Protein AF-A0A367M2D8-F1 (afdb_monomer_lite)

pLDDT: mean 78.88, std 11.33, range [46.47, 92.0]

Organism: Pseudomonas aeruginosa (NCBI:txid287)

Secondary structure (DSSP, 8-state):
-HHHHHHHT---SHHHHHHHHHHHHHHHHHHHHHHHHHHHTTPPP----HHHHHHHHHHHHHHHHHHHHHHHHHHHHHHHTT--HHHHHHHHHH--

Sequence (96 aa):
MEFFAAFSLFSLGLYSALGIAALIALYLTSYGARCADSWLKGQPMPTDRVKPHIAIAALLGLIAGSFVQGIIEENAECNARGQNLPTCLFERLQQQ

Structure (mmCIF, N/CA/C/O backbone):
data_AF-A0A367M2D8-F1
#
_entry.id   AF-A0A367M2D8-F1
#
loop_
_atom_site.group_PDB
_atom_site.id
_atom_site.type_symbol
_atom_site.label_atom_id
_atom_site.label_alt_id
_atom_site.label_comp_id
_atom_site.label_asym_id
_atom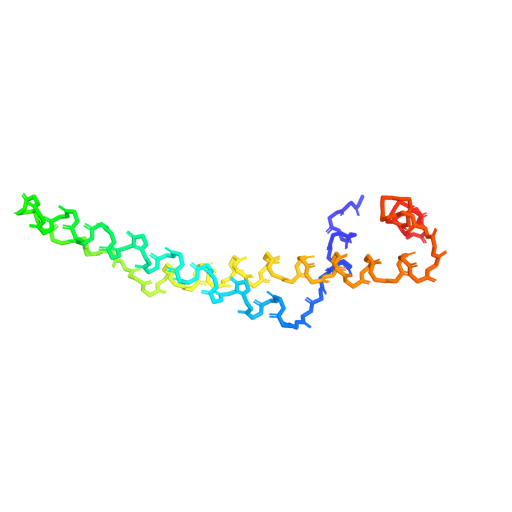_site.label_entity_id
_atom_site.label_seq_id
_atom_site.pdbx_PDB_ins_code
_atom_site.Cartn_x
_atom_site.Cartn_y
_atom_site.Cartn_z
_atom_site.occupancy
_atom_site.B_iso_or_equiv
_at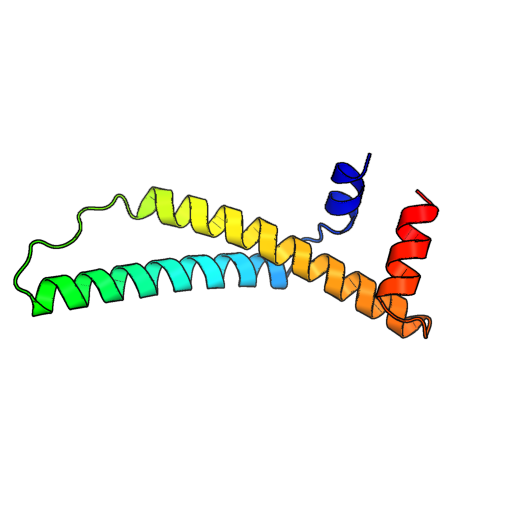om_site.auth_seq_id
_atom_site.auth_comp_id
_atom_site.auth_asym_id
_atom_site.auth_atom_id
_atom_site.pdbx_PDB_model_num
ATOM 1 N N . MET A 1 1 ? 0.652 10.043 25.902 1.00 46.47 1 MET A N 1
ATOM 2 C CA . MET A 1 1 ? 1.098 8.678 25.551 1.00 46.47 1 MET A CA 1
ATOM 3 C C . MET A 1 1 ? 0.237 8.162 24.393 1.00 46.47 1 MET A C 1
ATOM 5 O O . MET A 1 1 ? -0.300 7.073 24.456 1.00 46.47 1 MET A O 1
ATOM 9 N N . GLU A 1 2 ? 0.123 8.945 23.314 1.00 51.31 2 GLU A N 1
ATOM 10 C CA . GLU A 1 2 ? -0.829 8.704 22.207 1.00 51.31 2 GLU A CA 1
ATOM 11 C C . GLU A 1 2 ? -0.364 7.597 21.242 1.00 51.31 2 GLU A C 1
ATOM 13 O O . GLU A 1 2 ? -1.155 6.972 20.545 1.00 51.31 2 GLU A O 1
ATOM 18 N N . PHE A 1 3 ? 0.948 7.344 21.194 1.00 51.38 3 PHE A N 1
ATOM 19 C CA . PHE A 1 3 ? 1.557 6.443 20.212 1.00 51.38 3 PHE A CA 1
ATOM 20 C C . PHE A 1 3 ? 1.192 4.970 20.448 1.00 51.38 3 PHE A C 1
ATOM 22 O O . PHE A 1 3 ? 1.067 4.211 19.495 1.00 51.38 3 PHE A O 1
ATOM 29 N N . PHE A 1 4 ? 0.980 4.566 21.706 1.00 53.38 4 PHE A N 1
ATOM 30 C CA . PHE A 1 4 ? 0.561 3.202 22.047 1.00 53.38 4 PHE A CA 1
ATOM 31 C C . PHE A 1 4 ? -0.932 2.963 21.807 1.00 53.38 4 PHE A C 1
ATOM 33 O O . PHE A 1 4 ? -1.319 1.843 21.485 1.00 53.38 4 PHE A O 1
ATOM 40 N N . ALA A 1 5 ? -1.758 4.010 21.878 1.00 52.22 5 ALA A N 1
ATOM 41 C CA . ALA A 1 5 ? -3.185 3.904 21.597 1.00 52.22 5 ALA A CA 1
ATOM 42 C C . ALA A 1 5 ? -3.441 3.546 20.122 1.00 52.22 5 ALA A C 1
ATOM 44 O O . ALA A 1 5 ? -4.279 2.700 19.816 1.00 52.22 5 ALA A O 1
ATOM 45 N N . ALA A 1 6 ? -2.630 4.093 19.210 1.00 54.19 6 ALA A N 1
ATOM 46 C CA . ALA A 1 6 ? -2.649 3.743 17.791 1.00 54.19 6 ALA A CA 1
ATOM 47 C C . ALA A 1 6 ? -2.294 2.265 17.531 1.00 54.19 6 ALA A C 1
ATOM 49 O O . ALA A 1 6 ? -2.862 1.648 16.635 1.00 54.19 6 ALA A O 1
ATOM 50 N N . PHE A 1 7 ? -1.407 1.668 18.337 1.00 58.50 7 PHE A N 1
ATOM 51 C CA . PHE A 1 7 ? -1.097 0.236 18.242 1.00 58.50 7 PHE A CA 1
ATOM 52 C C . PHE A 1 7 ? -2.230 -0.667 18.752 1.00 58.50 7 PHE A C 1
ATOM 54 O O . PHE A 1 7 ? -2.267 -1.833 18.373 1.00 58.50 7 PHE A O 1
ATOM 61 N N . SER A 1 8 ? -3.173 -0.159 19.557 1.00 56.72 8 SER A N 1
ATOM 62 C CA . SER A 1 8 ? -4.344 -0.948 19.985 1.00 56.72 8 SER A CA 1
ATOM 63 C C . SER A 1 8 ? -5.334 -1.213 18.843 1.00 56.72 8 SER A C 1
ATOM 65 O O . SER A 1 8 ? -6.052 -2.205 18.869 1.00 56.72 8 SER A O 1
ATOM 67 N N . LEU A 1 9 ? -5.311 -0.362 17.811 1.00 62.66 9 LEU A N 1
ATOM 68 C CA . LEU A 1 9 ? -6.064 -0.506 16.560 1.00 62.66 9 LEU A CA 1
ATOM 69 C C . LEU A 1 9 ? -5.340 -1.405 15.548 1.00 62.66 9 LEU A C 1
ATOM 71 O O . LEU A 1 9 ? -5.749 -1.502 14.394 1.00 62.66 9 LEU A O 1
ATOM 75 N N . PHE A 1 10 ? -4.218 -2.017 15.921 1.00 66.62 10 PHE A N 1
ATOM 76 C CA . PHE A 1 10 ? -3.472 -2.863 15.007 1.00 66.62 10 PHE A CA 1
ATOM 77 C C . PHE A 1 10 ? -4.070 -4.270 15.014 1.00 66.62 10 PHE A C 1
ATOM 79 O O . PHE A 1 10 ? -3.780 -5.074 15.898 1.00 66.62 10 PHE A O 1
ATOM 86 N N . SER A 1 11 ? -4.894 -4.569 14.011 1.00 75.50 11 SER A N 1
ATOM 87 C CA . SER A 1 11 ? -5.479 -5.898 13.825 1.00 75.50 11 SER A CA 1
ATOM 88 C C . SER A 1 11 ? -4.917 -6.552 12.567 1.00 75.50 11 SER A C 1
ATOM 90 O O . SER A 1 11 ? -4.833 -5.931 11.507 1.00 75.50 11 SER A O 1
ATOM 92 N N . LEU A 1 12 ? -4.480 -7.806 12.687 1.00 73.88 12 LEU A N 1
ATOM 93 C CA . LEU A 1 12 ? -3.969 -8.589 11.563 1.00 73.88 12 LEU A CA 1
ATOM 94 C C . LEU A 1 12 ? -5.107 -9.392 10.934 1.00 73.88 12 LEU A C 1
ATOM 96 O O . LEU A 1 12 ? -5.862 -10.081 11.615 1.00 73.88 12 LEU A O 1
ATOM 100 N N . GLY A 1 13 ? -5.195 -9.365 9.611 1.00 77.62 13 GLY A N 1
ATOM 101 C CA . GLY A 1 13 ? -6.194 -10.131 8.865 1.00 77.62 13 GLY A CA 1
ATOM 102 C C . GLY A 1 13 ? -6.311 -9.698 7.410 1.00 77.62 13 GLY A C 1
ATOM 103 O O . GLY A 1 13 ? -5.321 -9.297 6.793 1.00 77.62 13 GLY A O 1
ATOM 104 N N . LEU A 1 14 ? -7.504 -9.828 6.823 1.00 81.56 14 LEU A N 1
ATOM 105 C CA . LEU A 1 14 ? -7.680 -9.725 5.370 1.00 81.56 14 LEU A CA 1
ATOM 106 C C . LEU A 1 14 ? -7.196 -8.378 4.811 1.00 81.56 14 LEU A C 1
ATOM 108 O O . LEU A 1 14 ? -6.541 -8.346 3.770 1.00 81.56 14 LEU A O 1
ATOM 112 N N . TYR A 1 15 ? -7.453 -7.277 5.518 1.00 81.62 15 TYR A N 1
ATOM 113 C 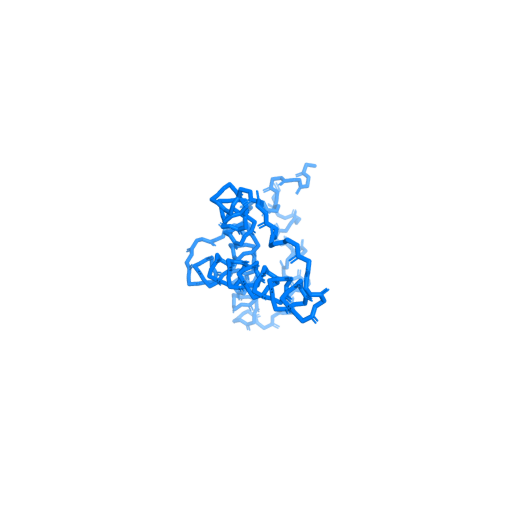CA . TYR A 1 15 ? -7.066 -5.941 5.062 1.00 81.62 15 TYR A CA 1
ATOM 114 C C . TYR A 1 15 ? -5.556 -5.702 5.148 1.00 81.62 15 TYR A C 1
ATOM 116 O O . TYR A 1 15 ? -5.017 -5.002 4.295 1.00 81.62 15 TYR A O 1
ATOM 124 N N . SER A 1 16 ? -4.844 -6.340 6.084 1.00 81.75 16 SER A N 1
ATOM 125 C CA . SER A 1 16 ? -3.371 -6.327 6.104 1.00 81.75 16 SER A CA 1
ATOM 126 C C . SER A 1 16 ? -2.764 -7.030 4.880 1.00 81.75 16 SER A C 1
ATOM 128 O O . SER A 1 16 ? -1.866 -6.488 4.234 1.00 81.75 16 SER A O 1
ATOM 130 N N . ALA A 1 17 ? -3.315 -8.185 4.482 1.00 83.69 17 ALA A N 1
ATOM 131 C CA . ALA A 1 17 ? -2.882 -8.908 3.285 1.00 83.69 17 ALA A CA 1
ATOM 132 C C . ALA A 1 17 ? -3.206 -8.130 1.998 1.00 83.69 17 ALA A C 1
ATOM 134 O O . ALA A 1 17 ? -2.368 -8.030 1.099 1.00 83.69 17 ALA A O 1
ATOM 135 N N . LEU A 1 18 ? -4.397 -7.527 1.930 1.00 89.06 18 LEU A N 1
ATOM 136 C CA . LEU A 1 18 ? -4.788 -6.645 0.830 1.00 89.06 18 LEU A CA 1
ATOM 137 C C . LEU A 1 18 ? -3.919 -5.386 0.771 1.00 89.06 18 LEU A C 1
ATOM 139 O O . LEU A 1 18 ? -3.534 -4.976 -0.319 1.00 89.06 18 LEU A O 1
ATOM 143 N N . GLY A 1 19 ? -3.559 -4.805 1.917 1.00 85.44 19 GLY A N 1
ATOM 144 C CA . GLY A 1 19 ? -2.668 -3.650 2.004 1.00 85.44 19 GLY A CA 1
ATOM 145 C C . GLY A 1 19 ? -1.283 -3.947 1.434 1.00 85.44 19 GLY A C 1
ATOM 146 O O . GLY A 1 19 ? -0.780 -3.181 0.611 1.00 85.44 19 GLY A O 1
ATOM 147 N N . ILE A 1 20 ? -0.696 -5.098 1.788 1.00 88.88 20 ILE A N 1
ATOM 148 C CA . ILE A 1 20 ? 0.557 -5.589 1.190 1.00 88.88 20 ILE A CA 1
ATOM 149 C C . ILE A 1 20 ? 0.410 -5.720 -0.327 1.00 88.88 20 ILE A C 1
ATOM 151 O O . ILE 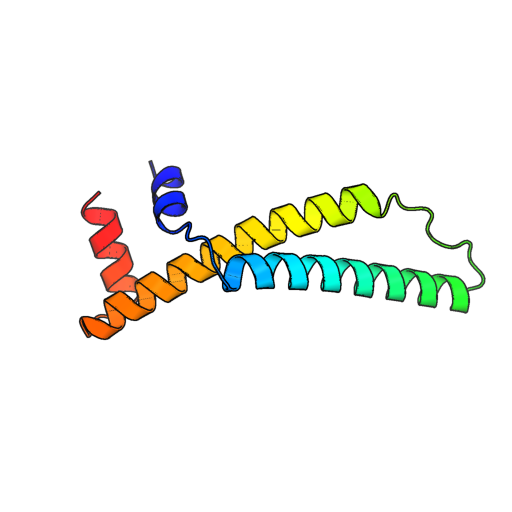A 1 20 ? 1.203 -5.152 -1.081 1.00 88.88 20 ILE A O 1
ATOM 155 N N . ALA A 1 21 ? -0.603 -6.462 -0.780 1.00 89.50 21 ALA A N 1
ATOM 156 C CA . ALA A 1 21 ? -0.805 -6.737 -2.197 1.00 89.50 21 ALA A CA 1
ATOM 157 C C . ALA A 1 21 ? -1.013 -5.447 -3.006 1.00 89.50 21 ALA A C 1
ATOM 159 O O . ALA A 1 21 ? -0.405 -5.285 -4.063 1.00 89.50 21 ALA A O 1
ATOM 160 N N . ALA A 1 22 ? -1.808 -4.507 -2.489 1.00 90.75 22 ALA A N 1
ATOM 161 C CA . ALA A 1 22 ? -2.093 -3.229 -3.129 1.00 90.75 22 ALA A CA 1
ATOM 162 C C . ALA A 1 22 ? -0.832 -2.373 -3.290 1.00 90.75 22 ALA A C 1
ATOM 164 O O . ALA A 1 22 ? -0.586 -1.842 -4.371 1.00 90.75 22 ALA A O 1
ATOM 165 N N . LEU A 1 23 ? -0.003 -2.267 -2.250 1.00 89.44 23 LEU A N 1
ATOM 166 C CA . LEU A 1 23 ? 1.216 -1.453 -2.284 1.00 89.44 23 LEU A CA 1
ATOM 167 C C . LEU A 1 23 ? 2.290 -2.070 -3.185 1.00 89.44 23 LEU A C 1
ATOM 169 O O . LEU A 1 23 ? 2.953 -1.348 -3.933 1.00 89.44 23 LEU A O 1
ATOM 173 N N . ILE A 1 24 ? 2.425 -3.399 -3.183 1.00 90.25 24 ILE A N 1
ATOM 174 C CA . ILE A 1 24 ? 3.299 -4.099 -4.131 1.00 90.25 24 ILE A CA 1
ATOM 175 C C . ILE A 1 24 ? 2.803 -3.888 -5.567 1.00 90.25 24 ILE A C 1
ATOM 177 O O . ILE A 1 24 ? 3.599 -3.546 -6.442 1.00 90.25 24 ILE A O 1
ATOM 181 N N . ALA A 1 25 ? 1.501 -4.052 -5.819 1.00 91.56 25 ALA A N 1
ATOM 182 C CA . ALA A 1 25 ? 0.916 -3.861 -7.144 1.00 91.56 25 ALA A CA 1
ATOM 183 C C . ALA A 1 25 ? 1.077 -2.416 -7.638 1.00 91.56 25 ALA A C 1
ATOM 185 O O . ALA A 1 25 ? 1.452 -2.201 -8.792 1.00 91.56 25 ALA A O 1
ATOM 186 N N . LEU A 1 26 ? 0.870 -1.427 -6.764 1.00 92.00 26 LEU A N 1
ATOM 187 C CA . LEU A 1 26 ? 1.099 -0.011 -7.052 1.00 92.00 26 LEU A CA 1
ATOM 188 C C . LEU A 1 26 ? 2.559 0.235 -7.452 1.00 92.00 26 LEU A C 1
ATOM 190 O O . LEU A 1 26 ? 2.823 0.860 -8.481 1.00 92.00 26 LEU A O 1
ATOM 194 N N . TYR A 1 27 ? 3.508 -0.301 -6.678 1.00 89.88 27 TYR A N 1
ATOM 195 C CA . TYR A 1 27 ? 4.929 -0.187 -6.989 1.00 89.88 27 TYR A CA 1
ATOM 196 C C . TYR A 1 27 ? 5.257 -0.810 -8.352 1.00 89.88 27 TYR A C 1
ATOM 198 O O . TYR A 1 27 ? 5.845 -0.138 -9.200 1.00 89.88 27 TYR A O 1
ATOM 206 N N . LEU A 1 28 ? 4.825 -2.048 -8.607 1.00 89.56 28 LEU A N 1
ATOM 207 C CA . LEU A 1 28 ? 5.075 -2.734 -9.878 1.00 89.56 28 LEU A CA 1
ATOM 208 C C . LEU A 1 28 ? 4.445 -2.006 -11.068 1.00 89.56 28 LEU A C 1
ATOM 210 O O . LEU A 1 28 ? 5.083 -1.885 -12.110 1.00 89.56 28 LEU A O 1
ATOM 214 N N . THR A 1 29 ? 3.237 -1.466 -10.903 1.00 91.75 29 THR A N 1
ATOM 215 C CA . THR A 1 29 ? 2.563 -0.673 -11.941 1.00 91.75 29 THR A CA 1
ATOM 216 C C . THR A 1 29 ? 3.344 0.607 -12.232 1.00 91.75 29 THR A C 1
ATOM 218 O O . THR A 1 29 ? 3.578 0.939 -13.392 1.00 91.75 29 THR A O 1
ATOM 221 N N . SER A 1 30 ? 3.824 1.298 -11.193 1.00 89.06 30 SER A N 1
ATOM 222 C CA . SER A 1 30 ? 4.639 2.508 -11.349 1.00 89.06 30 SER A CA 1
ATOM 223 C C . SER A 1 30 ? 5.990 2.223 -12.016 1.00 89.06 30 SER A C 1
ATOM 225 O O . SER A 1 30 ? 6.428 2.980 -12.883 1.00 89.06 30 SER A O 1
ATOM 227 N N . TYR A 1 31 ? 6.628 1.102 -11.669 1.00 87.38 31 TYR A N 1
ATOM 228 C CA . TYR A 1 31 ? 7.873 0.661 -12.287 1.00 87.38 31 TYR A CA 1
ATOM 229 C C . TYR A 1 31 ? 7.652 0.272 -13.753 1.00 87.38 31 TYR A C 1
ATOM 231 O O . TYR A 1 31 ? 8.388 0.724 -14.625 1.00 87.38 31 TYR A O 1
ATOM 239 N N . GLY A 1 32 ? 6.584 -0.477 -14.045 1.00 87.88 32 GLY A N 1
ATOM 240 C CA . GLY A 1 32 ? 6.171 -0.813 -15.407 1.00 87.88 32 GLY A CA 1
ATOM 241 C C . GLY A 1 32 ? 5.906 0.427 -16.261 1.00 87.88 32 GLY A C 1
ATOM 242 O O . GLY A 1 32 ? 6.385 0.498 -17.390 1.00 87.88 32 GLY A O 1
ATOM 243 N N . ALA A 1 33 ? 5.235 1.442 -15.706 1.00 89.25 33 ALA A N 1
ATOM 244 C CA . ALA A 1 33 ? 5.010 2.717 -16.384 1.00 89.25 33 ALA A CA 1
ATOM 245 C C . ALA A 1 33 ? 6.327 3.447 -16.708 1.00 89.25 33 ALA A C 1
ATOM 247 O O . ALA A 1 33 ? 6.483 3.961 -17.813 1.00 89.25 33 ALA A O 1
ATOM 248 N N . ARG A 1 34 ? 7.308 3.443 -15.792 1.00 86.44 34 ARG A N 1
ATOM 249 C CA . ARG A 1 34 ? 8.650 4.010 -16.041 1.00 86.44 34 ARG A CA 1
ATOM 250 C C . ARG A 1 34 ? 9.435 3.223 -17.093 1.00 86.44 34 ARG A C 1
ATOM 252 O O . ARG A 1 34 ? 10.137 3.816 -17.911 1.00 86.44 34 ARG A O 1
ATOM 259 N N . CYS A 1 35 ? 9.312 1.899 -17.106 1.00 85.44 35 CYS A N 1
ATOM 260 C CA . CYS A 1 35 ? 9.902 1.058 -18.147 1.00 85.44 35 CYS A CA 1
ATOM 261 C C . CYS A 1 35 ? 9.270 1.325 -19.520 1.00 85.44 35 CYS A C 1
ATOM 263 O O . CYS A 1 35 ? 9.989 1.440 -20.507 1.00 85.44 35 CYS A O 1
ATOM 265 N N . ALA A 1 36 ? 7.947 1.480 -19.590 1.00 88.38 36 ALA A N 1
ATOM 266 C CA . ALA A 1 36 ? 7.256 1.836 -20.826 1.00 88.38 36 ALA A CA 1
ATOM 267 C C . ALA A 1 36 ? 7.653 3.238 -21.320 1.00 88.38 36 ALA A C 1
ATOM 269 O O . ALA A 1 36 ? 7.948 3.410 -22.498 1.00 88.38 36 ALA A O 1
ATOM 270 N N . ASP A 1 37 ? 7.727 4.225 -20.422 1.00 87.94 37 ASP A N 1
ATOM 271 C CA . ASP A 1 37 ? 8.139 5.594 -20.755 1.00 87.94 37 ASP A CA 1
ATOM 272 C C . ASP A 1 37 ? 9.594 5.661 -21.253 1.00 87.94 37 ASP A C 1
ATOM 274 O O . ASP A 1 37 ? 9.872 6.294 -22.272 1.00 87.94 37 ASP A O 1
ATOM 278 N N . SER A 1 38 ? 10.517 4.954 -20.591 1.00 86.06 38 SER A N 1
ATOM 279 C CA . SER A 1 38 ? 11.916 4.867 -21.040 1.00 86.06 38 SER A CA 1
ATOM 280 C C . SER A 1 38 ? 12.051 4.146 -22.381 1.00 86.06 38 SER A C 1
ATOM 282 O O . SER A 1 38 ? 12.794 4.617 -23.242 1.00 86.06 38 SER A O 1
ATOM 284 N N . TRP A 1 39 ? 11.279 3.077 -22.608 1.00 86.44 39 TRP A N 1
ATOM 285 C CA . TRP A 1 39 ? 11.235 2.383 -23.896 1.00 86.44 39 TRP A CA 1
ATOM 286 C C . TRP A 1 39 ? 10.724 3.287 -25.025 1.00 86.44 39 TRP A C 1
ATOM 288 O O . TRP A 1 39 ? 11.361 3.373 -26.073 1.00 86.44 39 TRP A O 1
ATOM 298 N N . LEU A 1 40 ? 9.638 4.033 -24.792 1.00 89.50 40 LEU A N 1
ATOM 299 C CA . LEU A 1 40 ? 9.089 4.991 -25.760 1.00 89.50 40 LEU A CA 1
ATOM 300 C C . LEU A 1 40 ? 10.077 6.116 -26.101 1.00 89.50 40 LEU A C 1
ATOM 302 O O . LEU A 1 40 ? 10.095 6.601 -27.230 1.00 89.50 40 LEU A O 1
ATOM 306 N N . LYS A 1 41 ? 10.909 6.525 -25.139 1.00 89.81 41 LYS A N 1
ATOM 307 C CA . LYS A 1 41 ? 11.923 7.577 -25.312 1.00 89.81 41 LYS A CA 1
ATOM 308 C C . LYS A 1 41 ? 13.276 7.054 -25.810 1.00 89.81 41 LYS A C 1
ATOM 310 O O . LYS A 1 41 ? 14.199 7.851 -25.959 1.00 89.81 41 LYS A O 1
ATOM 315 N N . GLY A 1 42 ? 13.419 5.744 -26.040 1.00 84.44 42 GLY A N 1
ATOM 316 C CA . GLY A 1 42 ? 14.690 5.120 -26.429 1.00 84.44 42 GLY A CA 1
ATOM 317 C C . GLY A 1 42 ? 15.797 5.265 -25.376 1.00 84.44 42 GLY A C 1
ATOM 318 O O . GLY A 1 42 ? 16.979 5.230 -25.712 1.00 84.44 42 GLY A O 1
ATOM 319 N N . GLN A 1 43 ? 15.426 5.477 -24.112 1.00 84.38 43 GLN A N 1
ATOM 320 C CA . GLN A 1 43 ? 16.353 5.658 -22.998 1.00 84.38 43 GLN A CA 1
ATOM 321 C C . GLN A 1 43 ? 16.686 4.314 -22.335 1.00 84.38 43 GLN A C 1
ATOM 323 O O . GLN A 1 43 ? 15.892 3.373 -22.410 1.00 84.38 43 GLN A O 1
ATOM 328 N N . PRO A 1 44 ? 17.849 4.197 -21.665 1.00 79.62 44 PRO A N 1
ATOM 329 C CA . PRO A 1 44 ? 18.174 2.997 -20.903 1.00 79.62 44 PRO A CA 1
ATOM 330 C C . PRO A 1 44 ? 17.120 2.736 -19.818 1.00 79.62 44 PRO A C 1
ATOM 332 O O . PRO A 1 44 ? 16.676 3.655 -19.128 1.00 79.62 44 PRO A O 1
ATOM 335 N N . MET A 1 45 ? 16.728 1.467 -19.666 1.00 75.62 45 MET A N 1
ATOM 336 C CA . MET A 1 45 ? 15.756 1.055 -18.653 1.00 75.62 45 MET A CA 1
ATOM 337 C C . MET A 1 45 ? 16.281 1.308 -17.229 1.00 75.62 45 MET A C 1
ATOM 339 O O . MET A 1 45 ? 17.476 1.137 -16.970 1.00 75.62 45 MET A O 1
ATOM 343 N N . PRO A 1 46 ? 15.395 1.655 -16.279 1.00 74.38 46 PRO A N 1
ATOM 344 C CA . PRO A 1 46 ? 15.781 1.894 -14.894 1.00 74.38 46 PRO A CA 1
ATOM 345 C C . PRO A 1 46 ? 16.272 0.606 -14.210 1.00 74.38 46 PRO A C 1
ATOM 347 O O . PRO A 1 46 ? 15.496 -0.308 -13.925 1.00 74.38 46 PRO A O 1
ATOM 350 N N . THR A 1 47 ? 17.566 0.556 -13.884 1.00 70.06 47 THR A N 1
ATOM 351 C CA . THR A 1 47 ? 18.233 -0.514 -13.112 1.00 70.06 47 THR A CA 1
ATOM 352 C C . THR A 1 47 ? 18.064 -0.350 -11.597 1.00 70.06 47 THR A C 1
ATOM 354 O O . THR A 1 47 ? 19.001 -0.546 -10.820 1.00 70.06 47 THR A O 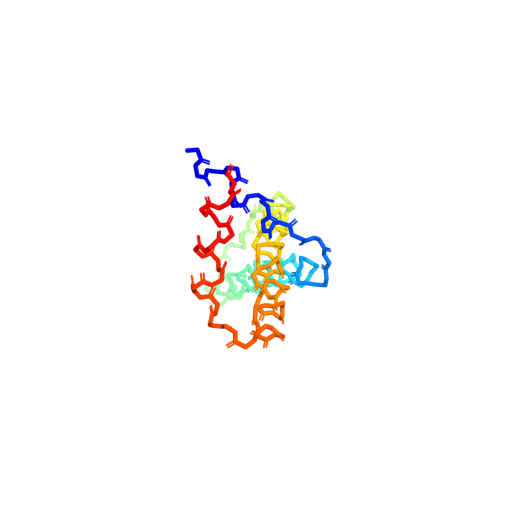1
ATOM 357 N N . ASP A 1 48 ? 16.871 0.033 -11.152 1.00 75.06 48 ASP A N 1
ATOM 358 C CA . ASP A 1 48 ? 16.579 0.129 -9.725 1.00 75.06 48 ASP A CA 1
ATOM 359 C C . ASP A 1 48 ? 16.575 -1.259 -9.069 1.00 75.06 48 ASP A C 1
ATOM 361 O O . ASP A 1 48 ? 16.162 -2.264 -9.655 1.00 75.06 48 ASP A O 1
ATOM 365 N N . ARG A 1 49 ? 17.011 -1.338 -7.804 1.00 79.12 49 ARG A N 1
ATOM 366 C CA . ARG A 1 49 ? 16.922 -2.583 -7.026 1.00 79.12 49 ARG A CA 1
ATOM 367 C C . ARG A 1 49 ? 15.458 -2.835 -6.654 1.00 79.12 49 ARG A C 1
ATOM 369 O O . ARG A 1 49 ? 14.994 -2.391 -5.609 1.00 79.12 49 ARG A O 1
ATOM 376 N N . VAL A 1 50 ? 14.742 -3.575 -7.495 1.00 80.19 50 VAL A N 1
ATOM 377 C CA . VAL A 1 50 ? 13.302 -3.866 -7.343 1.00 80.19 50 VAL A CA 1
ATOM 378 C C . VAL A 1 50 ? 12.993 -4.625 -6.041 1.00 80.19 50 VAL A C 1
ATOM 380 O O . VAL A 1 50 ? 12.035 -4.312 -5.340 1.00 80.19 50 VAL A O 1
ATOM 383 N N . LYS A 1 51 ? 13.845 -5.586 -5.654 1.00 81.19 51 LYS A N 1
ATOM 384 C CA . LYS A 1 51 ? 13.653 -6.431 -4.455 1.00 81.19 51 LYS A CA 1
ATOM 385 C C . LYS A 1 51 ? 13.503 -5.645 -3.136 1.00 81.19 51 LYS A C 1
ATOM 387 O O . LYS A 1 51 ? 12.515 -5.877 -2.442 1.00 81.19 51 LYS A O 1
ATOM 392 N N . PRO A 1 52 ? 14.421 -4.730 -2.757 1.00 86.38 52 PRO A N 1
ATOM 393 C CA . PRO A 1 52 ? 14.263 -3.955 -1.525 1.00 86.38 52 PRO A CA 1
ATOM 394 C C . PRO A 1 52 ? 13.053 -3.016 -1.565 1.00 86.38 52 PRO A C 1
ATOM 396 O O . PRO A 1 52 ? 12.409 -2.831 -0.540 1.00 86.38 52 PRO A O 1
ATOM 399 N N . HIS A 1 53 ? 12.685 -2.478 -2.731 1.00 84.31 53 HIS A N 1
ATOM 400 C CA . HIS A 1 53 ? 11.491 -1.640 -2.849 1.00 84.31 53 HIS A CA 1
ATOM 401 C C . HIS A 1 53 ? 10.202 -2.436 -2.632 1.00 84.31 53 HIS A C 1
ATOM 403 O O . HIS A 1 53 ? 9.312 -1.955 -1.940 1.00 84.31 53 HIS A O 1
ATOM 409 N N . ILE A 1 54 ? 10.124 -3.671 -3.141 1.00 86.44 54 ILE A N 1
ATOM 410 C CA . ILE A 1 54 ? 9.005 -4.579 -2.849 1.00 86.44 54 ILE A CA 1
ATOM 411 C C . ILE A 1 54 ? 8.928 -4.867 -1.346 1.00 86.44 54 ILE A C 1
ATOM 413 O O . ILE A 1 54 ? 7.837 -4.837 -0.787 1.00 86.44 54 ILE A O 1
ATOM 417 N N . ALA A 1 55 ? 10.061 -5.104 -0.677 1.00 88.44 55 ALA A N 1
ATOM 418 C CA . ALA A 1 55 ? 10.077 -5.342 0.767 1.00 88.44 55 ALA A CA 1
ATOM 419 C C . ALA A 1 55 ? 9.570 -4.123 1.561 1.00 88.44 55 ALA A C 1
ATOM 421 O O . ALA A 1 55 ? 8.764 -4.274 2.475 1.00 88.44 55 ALA A O 1
ATOM 422 N N . ILE A 1 56 ? 9.988 -2.912 1.178 1.00 88.75 56 ILE A N 1
ATOM 423 C CA . ILE A 1 56 ? 9.509 -1.664 1.790 1.00 88.75 56 ILE A CA 1
ATOM 424 C C . ILE A 1 56 ? 8.014 -1.464 1.516 1.00 88.75 56 ILE A C 1
ATOM 426 O O . ILE A 1 56 ? 7.260 -1.163 2.437 1.00 88.75 56 ILE A O 1
ATOM 430 N N . ALA A 1 57 ? 7.565 -1.675 0.277 1.00 87.56 57 ALA A N 1
ATOM 431 C CA . ALA A 1 57 ? 6.156 -1.570 -0.094 1.00 87.56 57 ALA A CA 1
ATOM 432 C C . ALA A 1 57 ? 5.291 -2.581 0.674 1.00 87.56 57 ALA A C 1
ATOM 434 O O . ALA A 1 57 ? 4.216 -2.227 1.147 1.00 87.56 57 ALA A O 1
ATOM 435 N N . ALA A 1 58 ? 5.782 -3.808 0.859 1.00 87.44 58 ALA A N 1
ATOM 436 C CA . ALA A 1 58 ? 5.113 -4.827 1.656 1.00 87.44 58 ALA A CA 1
ATOM 437 C C . ALA A 1 58 ? 5.002 -4.412 3.128 1.00 87.44 58 ALA A C 1
ATOM 439 O O . ALA A 1 58 ? 3.926 -4.516 3.706 1.00 87.44 58 ALA A O 1
ATOM 440 N N . LEU A 1 59 ? 6.077 -3.891 3.727 1.00 90.88 59 LEU A N 1
ATOM 441 C CA . LEU A 1 59 ? 6.049 -3.396 5.107 1.00 90.88 59 LEU A CA 1
ATOM 442 C C . LEU A 1 59 ? 5.056 -2.242 5.275 1.00 90.88 59 LEU A C 1
ATOM 444 O O . LEU A 1 59 ? 4.236 -2.269 6.189 1.00 90.88 59 LEU A O 1
ATOM 448 N N . LEU A 1 60 ? 5.083 -1.259 4.372 1.00 90.62 60 LEU A N 1
ATOM 449 C CA . LEU A 1 60 ? 4.139 -0.140 4.396 1.00 90.62 60 LEU A CA 1
ATOM 450 C C . LEU A 1 60 ? 2.694 -0.610 4.200 1.00 90.62 60 LEU A C 1
ATOM 452 O O . LEU A 1 60 ? 1.802 -0.146 4.905 1.00 90.62 60 LEU A O 1
ATOM 456 N N . GLY A 1 61 ? 2.468 -1.550 3.281 1.00 86.38 61 GLY A N 1
ATOM 457 C CA . GLY A 1 61 ? 1.157 -2.134 3.026 1.00 86.38 61 GLY A CA 1
ATOM 458 C C . GLY A 1 61 ? 0.623 -2.938 4.207 1.00 86.38 61 GLY A C 1
ATOM 459 O O . GLY A 1 61 ? -0.558 -2.830 4.522 1.00 86.38 61 GLY A O 1
ATOM 460 N N . LEU A 1 62 ? 1.488 -3.680 4.902 1.00 88.19 62 LEU A N 1
ATOM 461 C CA . LEU A 1 62 ? 1.125 -4.396 6.121 1.00 88.19 62 LEU A CA 1
ATOM 462 C C . LEU A 1 62 ? 0.724 -3.414 7.221 1.00 88.19 62 LEU A C 1
ATOM 464 O O . LEU A 1 62 ? -0.339 -3.569 7.806 1.00 88.19 62 LEU A O 1
ATOM 468 N N . ILE A 1 63 ? 1.531 -2.376 7.462 1.00 88.12 63 ILE A N 1
ATOM 469 C CA . ILE A 1 63 ? 1.225 -1.361 8.476 1.00 88.12 63 ILE A CA 1
ATOM 470 C C . ILE A 1 63 ? -0.107 -0.677 8.147 1.00 88.12 63 ILE A C 1
ATOM 472 O O . ILE A 1 63 ? -1.015 -0.677 8.973 1.00 88.12 63 ILE A O 1
ATOM 476 N N . ALA A 1 64 ? -0.256 -0.145 6.933 1.00 86.81 64 ALA A N 1
ATOM 477 C CA . ALA A 1 64 ? -1.467 0.563 6.526 1.00 86.81 64 ALA A CA 1
ATOM 478 C C . ALA A 1 64 ? -2.710 -0.341 6.561 1.00 86.81 64 ALA A C 1
ATOM 480 O O . ALA A 1 64 ? -3.754 0.063 7.067 1.00 86.81 64 ALA A O 1
ATOM 481 N N . GLY A 1 65 ? -2.596 -1.571 6.060 1.00 84.06 65 GLY A N 1
ATOM 482 C CA . GLY A 1 65 ? -3.705 -2.518 6.022 1.00 84.06 65 GLY A CA 1
ATOM 483 C C . GLY A 1 65 ? -4.149 -2.977 7.411 1.00 84.06 65 GLY A C 1
ATOM 484 O O . GLY A 1 65 ? -5.350 -3.076 7.649 1.00 84.06 65 GLY A O 1
ATOM 485 N N . SER A 1 66 ? -3.216 -3.183 8.344 1.00 85.00 66 SER A N 1
ATOM 486 C CA . SER A 1 66 ? -3.549 -3.527 9.732 1.00 85.00 66 SER A CA 1
ATOM 487 C C . SER A 1 66 ? -4.231 -2.383 10.484 1.00 85.00 66 SER A C 1
ATOM 489 O O . SER A 1 66 ? -5.149 -2.620 11.266 1.00 85.00 66 SER A O 1
ATOM 491 N N . PHE A 1 67 ? -3.826 -1.135 10.225 1.00 83.81 67 PHE A N 1
ATOM 492 C CA . PHE A 1 67 ? -4.498 0.045 10.780 1.00 83.81 67 PHE A CA 1
ATOM 493 C C . PHE A 1 67 ? -5.931 0.181 10.262 1.00 83.81 67 PHE A C 1
ATOM 495 O O . PHE A 1 67 ? -6.859 0.403 11.036 1.00 83.81 67 PHE A O 1
ATOM 502 N N . VAL A 1 68 ? -6.123 0.026 8.948 1.00 84.69 68 VAL A N 1
ATOM 503 C CA . VAL A 1 68 ? -7.459 0.055 8.339 1.00 84.69 68 VAL A CA 1
ATOM 504 C C . VAL A 1 68 ? -8.329 -1.064 8.902 1.00 84.69 68 VAL A C 1
ATOM 506 O O . VAL A 1 68 ? -9.500 -0.829 9.190 1.00 84.69 68 VAL A O 1
ATOM 509 N N . GLN A 1 69 ? -7.764 -2.256 9.106 1.00 85.12 69 GLN A N 1
ATOM 510 C CA . GLN A 1 69 ? -8.505 -3.374 9.671 1.00 85.12 69 GLN A CA 1
ATOM 511 C C . GLN A 1 69 ? -9.053 -3.072 11.061 1.00 85.12 69 GLN A C 1
ATOM 513 O O . GLN A 1 69 ? -10.249 -3.253 11.277 1.00 85.12 69 GLN A O 1
ATOM 518 N N . GLY A 1 70 ? -8.214 -2.591 11.982 1.00 81.81 70 GLY A N 1
ATOM 519 C CA . GLY A 1 70 ? -8.692 -2.292 13.327 1.00 81.81 70 GLY A CA 1
ATOM 520 C C . GLY A 1 70 ? -9.722 -1.173 13.330 1.00 81.81 70 GLY A C 1
ATOM 521 O O . GLY A 1 70 ? -10.727 -1.298 14.008 1.00 81.81 70 GLY A O 1
ATOM 522 N N . ILE A 1 71 ? -9.572 -0.136 12.497 1.00 80.69 71 ILE A N 1
ATOM 523 C CA . ILE A 1 71 ? -10.607 0.906 12.367 1.00 80.69 71 ILE A CA 1
ATOM 524 C C . ILE A 1 71 ? -11.946 0.312 11.902 1.00 80.69 71 ILE A C 1
ATOM 526 O O . ILE A 1 71 ? -13.000 0.728 12.379 1.00 80.69 71 ILE A O 1
ATOM 530 N N . ILE A 1 72 ? -11.929 -0.647 10.972 1.00 82.06 72 ILE A N 1
ATOM 531 C CA . ILE A 1 72 ? -13.148 -1.308 10.487 1.00 82.06 72 ILE A CA 1
ATOM 532 C C . ILE A 1 72 ? -13.773 -2.182 11.578 1.00 82.06 72 ILE A C 1
ATOM 534 O O . ILE A 1 72 ? -14.992 -2.146 11.740 1.00 82.06 72 ILE A O 1
ATOM 538 N N . GLU A 1 73 ? -12.964 -2.944 12.315 1.00 81.56 73 GLU A N 1
ATOM 539 C CA . GLU A 1 73 ? -13.425 -3.771 13.438 1.00 81.56 73 GLU A CA 1
ATOM 540 C C . GLU A 1 73 ? -14.043 -2.902 14.540 1.00 81.56 73 GLU A C 1
ATOM 542 O O . GLU A 1 73 ? -15.189 -3.137 14.922 1.00 81.56 73 GLU A O 1
ATOM 547 N N . GLU A 1 74 ? -13.375 -1.818 14.939 1.00 77.19 74 GLU A N 1
ATOM 548 C CA . GLU A 1 74 ? -13.934 -0.831 15.868 1.00 77.19 74 GLU A CA 1
ATOM 549 C C . GLU A 1 74 ? -15.243 -0.244 15.354 1.00 77.19 74 GLU A C 1
ATOM 551 O O . GLU A 1 74 ? -16.232 -0.168 16.075 1.00 77.19 74 GLU A O 1
ATOM 556 N N . ASN A 1 75 ? -15.295 0.144 14.081 1.00 78.31 75 ASN A N 1
ATOM 557 C CA . ASN A 1 75 ? -16.509 0.702 13.502 1.00 78.31 75 ASN A CA 1
ATOM 558 C C . ASN A 1 75 ? -17.670 -0.295 13.491 1.00 78.31 75 ASN A C 1
ATOM 560 O O . ASN A 1 75 ? -18.820 0.104 13.679 1.00 78.31 75 ASN A O 1
ATOM 564 N N . ALA A 1 76 ? -17.395 -1.582 13.290 1.00 80.56 76 ALA A N 1
ATOM 565 C CA . ALA A 1 76 ? -18.409 -2.621 13.394 1.00 80.56 76 ALA A CA 1
ATOM 566 C C . ALA A 1 76 ? -18.921 -2.754 14.838 1.00 80.56 76 ALA A C 1
ATOM 568 O O . ALA A 1 76 ? -20.135 -2.813 15.045 1.00 80.56 76 ALA A O 1
ATOM 569 N N . GLU A 1 77 ? -18.030 -2.724 15.833 1.00 78.25 77 GLU A N 1
ATOM 570 C CA . GLU A 1 77 ? -18.406 -2.759 17.251 1.00 78.25 77 GLU A CA 1
ATOM 571 C C . GLU A 1 77 ? -19.206 -1.521 17.681 1.00 78.25 77 GLU A C 1
ATOM 573 O O . GLU A 1 77 ? -20.228 -1.643 18.360 1.00 78.25 77 GLU A O 1
ATOM 578 N N . CYS A 1 78 ? -18.789 -0.327 17.261 1.00 78.19 78 CYS A N 1
ATOM 579 C CA . CYS A 1 78 ? -19.459 0.929 17.591 1.00 78.19 78 CYS A CA 1
ATOM 580 C C . CYS A 1 78 ? -20.838 1.031 16.921 1.00 78.19 78 CYS A C 1
ATOM 582 O O . CYS A 1 78 ? -21.815 1.404 17.576 1.00 78.19 78 CYS A O 1
ATOM 584 N N . ASN A 1 79 ? -20.957 0.610 15.654 1.00 80.81 79 ASN A N 1
ATOM 585 C CA . ASN A 1 79 ? -22.254 0.520 14.976 1.00 80.81 79 ASN A CA 1
ATOM 586 C C . ASN A 1 79 ? -23.178 -0.505 15.642 1.00 80.81 79 ASN A C 1
ATOM 588 O O . ASN A 1 79 ? -24.374 -0.248 15.764 1.00 80.81 79 ASN A O 1
ATOM 592 N N . ALA A 1 80 ? -22.647 -1.634 16.127 1.00 80.31 80 ALA A N 1
ATOM 593 C CA . ALA A 1 80 ? -23.435 -2.607 16.886 1.00 80.31 80 ALA A CA 1
ATOM 594 C C . ALA A 1 80 ? -23.975 -2.024 18.208 1.00 80.31 80 ALA A C 1
ATOM 596 O O . ALA A 1 80 ? -25.037 -2.434 18.674 1.00 80.31 80 ALA A O 1
ATOM 597 N N . ARG A 1 81 ? -23.283 -1.033 18.785 1.00 78.81 81 ARG A N 1
ATOM 598 C CA . ARG A 1 81 ? -23.722 -0.268 19.967 1.00 78.81 81 ARG A CA 1
ATOM 599 C C . ARG A 1 81 ? -24.603 0.942 19.626 1.00 78.81 81 ARG A C 1
ATOM 601 O O . ARG A 1 81 ? -25.032 1.648 20.535 1.00 78.81 81 ARG A O 1
ATOM 608 N N . GLY A 1 82 ? -24.877 1.195 18.344 1.00 78.44 82 GLY A N 1
ATOM 609 C CA . GLY A 1 82 ? -25.653 2.351 17.884 1.00 78.44 82 GLY A CA 1
ATOM 610 C C . GLY A 1 82 ? -24.948 3.699 18.073 1.00 78.44 82 GLY A C 1
ATOM 611 O O . GLY A 1 82 ? -25.606 4.738 18.042 1.00 78.44 82 GLY A O 1
ATOM 612 N N . GLN A 1 83 ? -23.629 3.700 18.290 1.00 76.75 83 GLN A N 1
ATOM 613 C CA . GLN A 1 83 ? -22.821 4.905 18.469 1.00 76.75 83 GLN A CA 1
ATOM 614 C C . GLN A 1 83 ? -22.053 5.248 17.186 1.00 76.75 83 GLN A C 1
ATOM 616 O O . GLN A 1 83 ? -21.660 4.375 16.415 1.00 76.75 83 GLN A O 1
ATOM 621 N N . ASN A 1 84 ? -21.788 6.540 16.978 1.00 77.44 84 ASN A N 1
ATOM 622 C CA . ASN A 1 84 ? -20.948 6.995 15.873 1.00 77.44 84 ASN A CA 1
ATOM 623 C C . ASN A 1 84 ? -19.471 6.681 16.157 1.00 77.44 84 ASN A C 1
ATOM 625 O O . ASN A 1 84 ? -18.990 6.892 17.273 1.00 77.44 84 ASN A O 1
ATOM 629 N N . LEU A 1 85 ? -18.743 6.265 15.115 1.00 70.00 85 LEU A N 1
ATOM 630 C CA . LEU A 1 85 ? -17.312 5.949 15.159 1.00 70.00 85 LEU A CA 1
ATOM 631 C C . LEU A 1 85 ? -16.459 6.949 15.971 1.00 70.00 85 LEU A C 1
ATOM 633 O O . LEU A 1 85 ? -15.744 6.497 16.862 1.00 70.00 85 LEU A O 1
ATOM 637 N N . PRO A 1 86 ? -16.528 8.283 15.751 1.00 68.69 86 PRO A N 1
ATOM 638 C CA . PRO A 1 86 ? -15.691 9.222 16.500 1.00 68.69 86 PRO A CA 1
ATOM 639 C C . PRO A 1 86 ? -16.003 9.245 18.000 1.00 68.69 86 PRO A C 1
ATOM 641 O O . PRO A 1 86 ? -15.091 9.409 18.798 1.00 68.69 86 PRO A O 1
ATOM 644 N N . THR A 1 87 ? -17.265 9.070 18.397 1.00 70.75 87 THR A N 1
ATOM 645 C CA . THR A 1 87 ? -17.683 9.124 19.806 1.00 70.75 87 THR A CA 1
ATOM 646 C C . THR A 1 87 ? -17.187 7.899 20.567 1.00 70.75 87 THR A C 1
ATOM 648 O O . THR A 1 87 ? -16.616 8.022 21.643 1.00 70.75 87 THR A O 1
ATOM 651 N N . CYS A 1 88 ? -17.331 6.728 19.954 1.00 73.69 88 CYS A N 1
ATOM 652 C CA . CYS A 1 88 ? -16.907 5.448 20.506 1.00 73.69 88 CYS A CA 1
ATOM 653 C C . CYS A 1 88 ? -15.372 5.330 20.583 1.00 73.69 88 CYS A C 1
ATOM 655 O O . CYS A 1 88 ? -14.827 4.874 21.588 1.00 73.69 88 CYS A O 1
ATOM 657 N N . LEU A 1 89 ? -14.657 5.831 19.566 1.00 70.75 89 LEU A N 1
ATOM 658 C CA . LEU A 1 89 ? -13.194 5.875 19.576 1.00 70.75 89 LEU A CA 1
ATOM 659 C C . LEU A 1 89 ? -12.671 6.832 20.662 1.00 70.75 89 LEU A C 1
ATOM 661 O O . LEU A 1 89 ? -11.700 6.515 21.340 1.00 70.75 89 LEU A O 1
ATOM 665 N N . PHE A 1 90 ? -13.340 7.971 20.873 1.00 70.88 90 PHE A N 1
ATOM 666 C CA . PHE A 1 90 ? -12.994 8.927 21.931 1.00 70.88 90 PHE A CA 1
ATOM 667 C C . PHE A 1 90 ? -13.265 8.365 23.337 1.00 70.88 90 PHE A C 1
ATOM 669 O O . PHE A 1 90 ? -12.420 8.511 24.217 1.00 70.88 90 PHE A O 1
ATOM 676 N N . GLU A 1 91 ? -14.388 7.663 23.543 1.00 68.75 91 GLU A N 1
ATOM 677 C CA . GLU A 1 91 ? -14.684 6.964 24.805 1.00 68.75 91 GLU A CA 1
ATOM 678 C C . GLU A 1 91 ? -13.641 5.885 25.115 1.00 68.75 91 GLU A C 1
ATOM 680 O O . GLU A 1 91 ? -13.150 5.809 26.242 1.00 68.75 91 GLU A O 1
ATOM 685 N N . ARG A 1 92 ? -13.247 5.085 24.115 1.00 66.94 92 ARG A N 1
ATOM 686 C CA . ARG A 1 92 ? -12.227 4.046 24.296 1.00 66.94 92 ARG A CA 1
ATOM 687 C C . ARG A 1 92 ? -10.851 4.644 24.612 1.00 66.94 92 ARG A C 1
ATOM 689 O O . ARG A 1 92 ? -10.160 4.138 25.489 1.00 66.94 92 ARG A O 1
ATOM 696 N N . LEU A 1 93 ? -10.474 5.734 23.939 1.00 65.06 93 LEU A N 1
ATOM 697 C CA . LEU A 1 93 ? -9.220 6.453 24.197 1.00 65.06 93 LEU A CA 1
ATOM 698 C C . LEU A 1 93 ? -9.202 7.154 25.566 1.00 65.06 93 LEU A C 1
ATOM 700 O O . LEU A 1 93 ? -8.128 7.323 26.131 1.00 65.06 93 LEU A O 1
ATOM 704 N N . GLN A 1 94 ? -10.361 7.545 26.113 1.00 62.56 94 GLN A N 1
ATOM 705 C CA . GLN A 1 94 ? -10.476 8.103 27.469 1.00 62.56 94 GLN A CA 1
ATOM 706 C C . GLN A 1 94 ? -10.471 7.051 28.586 1.00 62.56 94 GLN A C 1
ATOM 708 O O . GLN A 1 94 ? -10.182 7.399 29.729 1.00 62.56 94 GLN A O 1
ATOM 713 N N . GLN A 1 95 ? -10.855 5.805 28.296 1.00 55.12 95 GLN A N 1
ATOM 714 C CA . GLN A 1 95 ? -10.902 4.717 29.283 1.00 55.12 95 GLN A CA 1
ATOM 715 C C . GLN A 1 95 ? 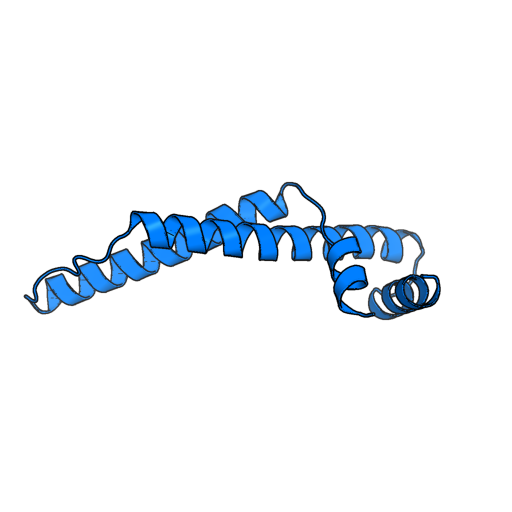-9.565 3.978 29.459 1.00 55.12 95 GLN A C 1
ATOM 717 O O . GLN A 1 95 ? -9.484 3.089 30.311 1.00 55.12 95 GLN A O 1
ATOM 722 N N . GLN A 1 96 ? -8.541 4.332 28.678 1.00 50.47 96 GLN A N 1
ATOM 723 C CA . GLN A 1 96 ? -7.189 3.771 28.754 1.00 50.47 96 GLN A CA 1
ATOM 724 C C . GLN A 1 96 ? -6.234 4.675 29.541 1.00 50.47 96 GLN A C 1
ATOM 726 O O . GLN A 1 96 ? -5.341 4.113 30.216 1.00 50.47 96 GLN A O 1
#

Foldseek 3Di:
DVPVLLVVLQADDDLLVVLLVVLLVVLVVVLVVQQVVCVVVVHDRDPDPSVVSSVVSNVRSNRVSRNVNSLVVQCVVCVVVVHHSVVSSVVVVVVD

Radius of gyration: 19.16 Å; chains: 1; bounding box: 44×19×56 Å